Protein AF-A0A0U5CAL8-F1 (afdb_monomer)

Mean predicted aligned error: 10.59 Å

pLDDT: mean 84.23, std 16.75, range [37.41, 98.38]

Solvent-accessible surface area (backbone atoms only — not comparable to full-atom values): 7261 Å² total; per-r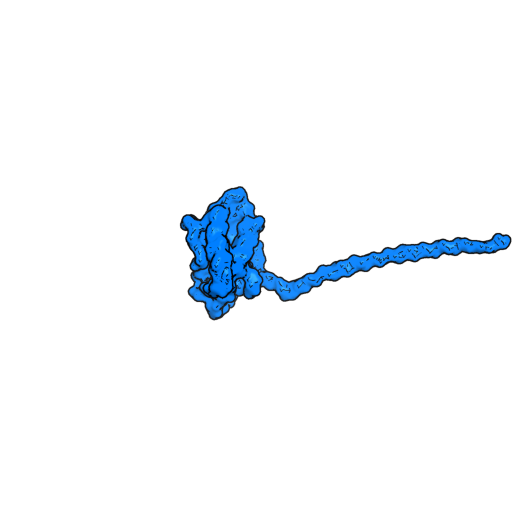esidue (Å²): 138,84,87,80,89,83,85,76,85,81,80,81,80,79,78,77,78,79,76,78,79,68,93,74,74,70,76,41,69,80,42,65,49,62,75,93,42,40,28,53,41,69,35,48,47,52,36,30,53,56,27,41,73,48,31,81,43,77,46,58,27,80,61,61,65,33,77,78,36,74,31,95,69,24,31,39,29,32,28,32,90,80,70,57,85,56,45,64,38,34,20,33,27,45,18,53,20,48,46,51,36,49,77,72,32,48,56,90,66,26,24,16,21,34,19,24,21,67,71,75,36,57,37,38,33,36,40,28,103

Sequence (129 aa):
MIFSKATTLLTLLATSTAVLASPFDKRYPLTCNGVNRHVPVSEAQACVDFLRNKSTTACTVSGENVVFCTSGSTKIYGSNPNRKPNPTSHCSDVAAGAQAIIDSCRQGSTVGGSNAARGNGDIVITIAR

Organism: Aspergillus calidoustus (NCBI:txid454130)

Radius of gyration: 23.5 Å; Cα contacts (8 Å, |Δi|>4): 266; chains: 1; bounding box: 30×94×32 Å

Foldseek 3Di:
DDDDDDDDDDDDDPPPPPPPPDPDDQPDAWWFDPPVFKDFLVQLVVLLVVLLVQFQPKPWDQDAKDFPDGGDQKTKMWGQPVPDHTDIDRSNQSSVQSVVQSVPHDDPRITWIWGARRGPSRIIITIGD

Secondary structure (DSSP, 8-state):
----------------------S---SS--EEPPGGG-EEHHHHHHHHHHHHHTTT-EEE--SSEEEEEEETTEEEEEE-TT--SS-EEEHHHHHHHHHHHHHHHEETTEE-EEEE-TTTS-SEEEEE-

Nearest PDB structures (foldseek):
  8acx-assembly1_D  TM=6.874E-01  e=4.140E-03  Zymoseptoria 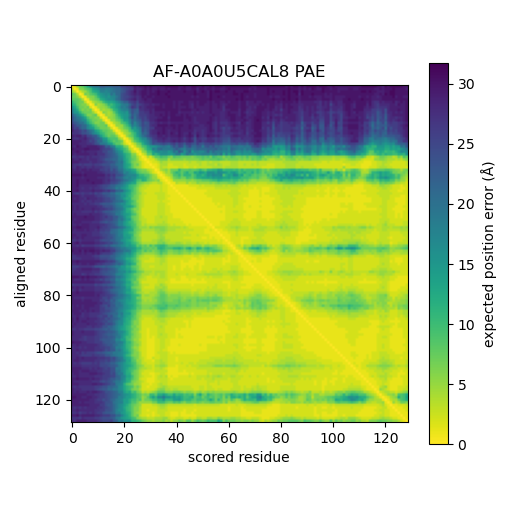tritici
  8acx-assembly3_F  TM=7.033E-01  e=1.152E-02  Zymoseptoria tritici
  8acx-assembly4_E  TM=6.788E-01  e=1.085E-02  Zymoseptoria tritici
  8acx-assembly1_A  TM=5.979E-01  e=5.594E-03  Zymoseptoria tritici
  8acx-assembly2_B  TM=5.845E-01  e=1.152E-02  Zymoseptoria tritici

Structure (mmCIF, N/CA/C/O backbone):
data_AF-A0A0U5CAL8-F1
#
_entry.id   AF-A0A0U5CAL8-F1
#
loop_
_atom_site.group_PDB
_atom_site.id
_atom_site.type_symbol
_atom_site.label_atom_id
_atom_site.label_alt_id
_atom_site.label_comp_id
_atom_site.label_asym_id
_atom_site.label_entity_id
_atom_site.label_seq_id
_atom_site.pdbx_PDB_ins_code
_atom_site.Cartn_x
_atom_site.Cartn_y
_atom_site.Cartn_z
_atom_site.occupancy
_atom_site.B_iso_or_equiv
_atom_site.auth_seq_id
_atom_site.auth_comp_id
_atom_site.auth_asym_id
_atom_site.auth_atom_id
_atom_site.pdbx_PDB_model_num
ATOM 1 N N . MET A 1 1 ? -12.069 -83.142 8.100 1.00 37.41 1 MET A N 1
ATOM 2 C CA . MET A 1 1 ? -11.716 -82.419 6.857 1.00 37.41 1 MET A CA 1
ATOM 3 C C . MET A 1 1 ? -11.927 -80.935 7.156 1.00 37.41 1 MET A C 1
ATOM 5 O O . MET A 1 1 ? -13.047 -80.577 7.471 1.00 37.41 1 MET A O 1
ATOM 9 N N . ILE A 1 2 ? -10.897 -80.170 7.527 1.00 44.25 2 ILE A N 1
ATOM 10 C CA . ILE A 1 2 ? -9.802 -79.600 6.710 1.00 44.25 2 ILE A CA 1
ATOM 11 C C . ILE A 1 2 ? -10.230 -78.270 6.047 1.00 44.25 2 ILE A C 1
ATOM 13 O O . ILE A 1 2 ? -10.919 -78.301 5.040 1.00 44.25 2 ILE A O 1
ATOM 17 N N . PHE A 1 3 ? -9.736 -77.169 6.654 1.00 42.00 3 PHE A N 1
ATOM 18 C CA . PHE A 1 3 ? -9.377 -75.830 6.127 1.00 42.00 3 PHE A CA 1
ATOM 19 C C . PHE A 1 3 ? -10.512 -74.976 5.500 1.00 42.00 3 PHE A C 1
ATOM 21 O O . PHE A 1 3 ? -11.417 -75.481 4.867 1.00 42.00 3 PHE A O 1
ATOM 28 N N . SER A 1 4 ? -10.567 -73.649 5.644 1.00 40.75 4 SER A N 1
ATOM 29 C CA . SER A 1 4 ? -9.454 -72.704 5.607 1.00 40.75 4 SER A CA 1
ATOM 30 C C . SER A 1 4 ? -9.852 -71.350 6.215 1.00 40.75 4 SER A C 1
ATOM 32 O O . SER A 1 4 ? -10.936 -70.834 5.947 1.00 40.75 4 SER A O 1
ATOM 34 N N . LYS A 1 5 ? -8.960 -70.761 7.020 1.00 53.81 5 LYS A N 1
ATOM 35 C CA . LYS A 1 5 ? -9.009 -69.346 7.413 1.00 53.81 5 LYS A CA 1
ATOM 36 C C . LYS A 1 5 ? -8.455 -68.521 6.251 1.00 53.81 5 LYS A C 1
ATOM 38 O O . LYS A 1 5 ? -7.311 -68.742 5.867 1.00 53.81 5 LYS A O 1
ATOM 43 N N . ALA A 1 6 ? -9.208 -67.552 5.744 1.00 50.28 6 ALA A N 1
ATOM 44 C CA . ALA A 1 6 ? -8.673 -66.527 4.852 1.00 50.28 6 ALA A CA 1
ATOM 45 C C . ALA A 1 6 ? -8.787 -65.164 5.540 1.00 50.28 6 ALA A C 1
ATOM 47 O O . ALA A 1 6 ? -9.793 -64.468 5.448 1.00 50.28 6 ALA A O 1
ATOM 48 N N . THR A 1 7 ? -7.739 -64.826 6.289 1.00 56.81 7 THR A N 1
ATOM 49 C CA . THR A 1 7 ? -7.453 -63.468 6.747 1.00 56.81 7 THR A CA 1
ATOM 50 C C . THR A 1 7 ? -6.951 -62.684 5.541 1.00 56.81 7 THR A C 1
ATOM 52 O O . THR A 1 7 ? -5.868 -62.977 5.039 1.00 56.81 7 THR A O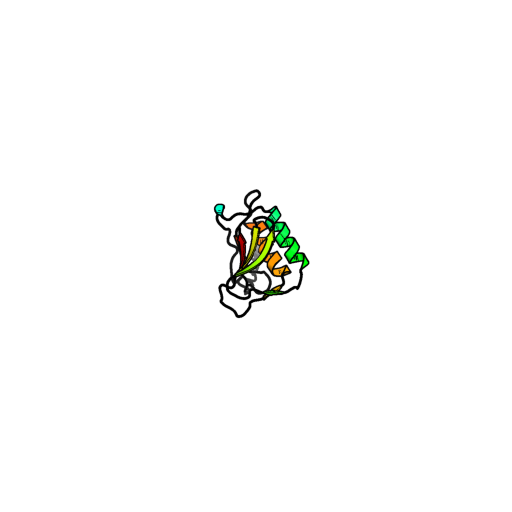 1
ATOM 55 N N . THR A 1 8 ? -7.706 -61.698 5.065 1.00 54.75 8 THR A N 1
ATOM 56 C CA . THR A 1 8 ? -7.237 -60.799 4.003 1.00 54.75 8 THR A CA 1
ATOM 57 C C . THR A 1 8 ? -7.036 -59.413 4.598 1.00 54.75 8 THR A C 1
ATOM 59 O O . THR A 1 8 ? -7.993 -58.731 4.958 1.00 54.75 8 THR A O 1
ATOM 62 N N . LEU A 1 9 ? -5.764 -59.037 4.761 1.00 54.12 9 LEU A N 1
ATOM 63 C CA . LEU A 1 9 ? -5.332 -57.695 5.138 1.00 54.12 9 LEU A CA 1
ATOM 64 C C . LEU A 1 9 ? -5.893 -56.679 4.133 1.00 54.12 9 LEU A C 1
ATOM 66 O O . LEU A 1 9 ? -5.546 -56.726 2.954 1.00 54.12 9 LEU A O 1
ATOM 70 N N . LEU A 1 10 ? -6.709 -55.738 4.607 1.00 51.19 10 LEU A N 1
ATOM 71 C CA . LEU A 1 10 ? -7.077 -54.554 3.840 1.00 51.19 10 LEU A CA 1
ATOM 72 C C . LEU A 1 10 ? -5.973 -53.505 4.036 1.00 51.19 10 LEU A C 1
ATOM 74 O O . LEU A 1 10 ? -5.825 -52.917 5.106 1.00 51.19 10 LEU A O 1
ATOM 78 N N . THR A 1 11 ? -5.147 -53.329 3.011 1.00 56.91 11 THR A N 1
ATOM 79 C CA . THR A 1 11 ? -4.067 -52.340 2.954 1.00 56.91 11 THR A CA 1
ATOM 80 C C . THR A 1 11 ? -4.626 -50.916 2.984 1.00 56.91 11 THR A C 1
ATOM 82 O O . THR A 1 11 ? -5.356 -50.511 2.080 1.00 56.91 11 THR A O 1
ATOM 85 N N . LEU A 1 12 ? -4.249 -50.145 4.006 1.00 50.75 12 LEU A N 1
ATOM 86 C CA . LEU A 1 12 ? -4.466 -48.699 4.089 1.00 50.75 12 LEU A CA 1
ATOM 87 C C . LEU A 1 12 ? -3.579 -47.994 3.050 1.00 50.75 12 LEU A C 1
ATOM 89 O O . LEU A 1 12 ? -2.365 -47.903 3.230 1.00 50.75 12 LEU A O 1
ATOM 93 N N . LEU A 1 13 ? -4.170 -47.483 1.967 1.00 55.19 13 LEU A N 1
ATOM 94 C CA . LEU A 1 13 ? -3.495 -46.517 1.099 1.00 55.19 13 LEU A CA 1
ATOM 95 C C . LEU A 1 13 ? -3.449 -45.170 1.824 1.00 55.19 13 LEU A C 1
ATOM 97 O O . LEU A 1 13 ? -4.431 -44.431 1.850 1.00 55.19 13 LEU A O 1
ATOM 101 N N . ALA A 1 14 ? -2.303 -44.852 2.421 1.00 60.38 14 ALA A N 1
ATOM 102 C CA . ALA A 1 14 ? -2.007 -43.495 2.850 1.00 60.38 14 ALA A CA 1
ATOM 103 C C . ALA A 1 14 ? -1.872 -42.617 1.596 1.00 60.38 14 ALA A C 1
ATOM 105 O O . ALA A 1 14 ? -0.862 -42.656 0.895 1.00 60.38 14 ALA A O 1
ATOM 106 N N . THR A 1 15 ? -2.911 -41.846 1.277 1.00 63.22 15 THR A N 1
ATOM 107 C CA . THR A 1 15 ? -2.826 -40.796 0.263 1.00 63.22 15 THR A CA 1
ATOM 108 C C . THR A 1 15 ? -1.990 -39.659 0.832 1.00 63.22 15 THR A C 1
ATOM 110 O O . THR A 1 15 ? -2.498 -38.783 1.532 1.00 63.22 15 THR A O 1
ATOM 113 N N . SER A 1 16 ? -0.690 -39.686 0.560 1.00 58.78 16 SER A N 1
ATOM 114 C CA . SER A 1 16 ? 0.195 -38.556 0.816 1.00 58.78 16 SER A CA 1
ATOM 115 C C . SER A 1 16 ? -0.221 -37.405 -0.098 1.00 58.78 16 SER A C 1
ATOM 117 O O . SER A 1 16 ? 0.121 -37.384 -1.279 1.00 58.78 16 SER A O 1
ATOM 119 N N . THR A 1 17 ? -0.975 -36.438 0.425 1.00 65.00 17 THR A N 1
ATOM 120 C CA . THR A 1 17 ? -1.132 -35.143 -0.240 1.00 65.00 17 THR A CA 1
ATOM 121 C C . THR A 1 17 ? 0.225 -34.454 -0.210 1.00 65.00 17 THR A C 1
ATOM 123 O O . THR A 1 17 ? 0.617 -33.881 0.807 1.00 65.00 17 THR A O 1
ATOM 126 N N . ALA A 1 18 ? 0.971 -34.544 -1.309 1.00 61.28 18 ALA A N 1
ATOM 127 C CA . ALA A 1 18 ? 2.125 -33.692 -1.524 1.00 61.28 18 ALA A CA 1
ATOM 128 C C . ALA A 1 18 ? 1.620 -32.244 -1.589 1.00 61.28 18 ALA A C 1
ATOM 130 O O . ALA A 1 18 ? 1.029 -31.820 -2.582 1.00 61.28 18 ALA A O 1
ATOM 131 N N . VAL A 1 19 ? 1.809 -31.490 -0.505 1.00 61.62 19 VAL A N 1
ATOM 132 C CA . VAL A 1 19 ? 1.649 -30.038 -0.528 1.00 61.62 19 VAL A CA 1
ATOM 133 C C . VAL A 1 19 ? 2.795 -29.516 -1.387 1.00 61.62 19 VAL A C 1
ATOM 135 O O . VAL A 1 19 ? 3.948 -29.528 -0.960 1.00 61.62 19 VAL A O 1
ATOM 138 N N . LEU A 1 20 ? 2.499 -29.127 -2.629 1.00 52.28 20 LEU A N 1
ATOM 139 C CA . LEU A 1 20 ? 3.456 -28.439 -3.490 1.00 52.28 20 LEU A CA 1
ATOM 140 C C . LEU A 1 20 ? 3.803 -27.096 -2.836 1.00 52.28 20 LEU A C 1
ATOM 142 O O . LEU A 1 20 ? 3.107 -26.098 -3.027 1.00 52.28 20 LEU A O 1
ATOM 146 N N . ALA A 1 21 ? 4.877 -27.073 -2.046 1.00 55.91 21 ALA A N 1
ATOM 147 C CA . ALA A 1 21 ? 5.540 -25.838 -1.670 1.00 55.91 21 ALA A CA 1
ATOM 148 C C . ALA A 1 21 ? 5.976 -25.155 -2.972 1.00 55.91 21 ALA A C 1
ATOM 150 O O . ALA A 1 21 ? 6.849 -25.634 -3.694 1.00 55.91 21 ALA A O 1
ATOM 151 N N . SER A 1 22 ? 5.284 -24.076 -3.328 1.00 56.28 22 SER A N 1
ATOM 152 C CA . SER A 1 22 ? 5.626 -23.281 -4.502 1.00 56.28 22 SER A CA 1
ATOM 153 C C . SER A 1 22 ? 6.941 -22.547 -4.209 1.00 56.28 22 SER A C 1
ATOM 155 O O . SER A 1 22 ? 7.027 -21.919 -3.157 1.00 56.28 22 SER A O 1
ATOM 157 N N . PRO A 1 23 ? 7.944 -22.548 -5.105 1.00 57.81 23 PRO A N 1
ATOM 158 C CA . PRO A 1 23 ? 9.252 -21.919 -4.867 1.00 57.81 23 PRO A CA 1
ATOM 159 C C . PRO A 1 23 ? 9.222 -20.376 -4.884 1.00 57.81 23 PRO A C 1
ATOM 161 O O . PRO A 1 23 ? 10.260 -19.727 -4.994 1.00 57.81 23 PRO A O 1
ATOM 164 N N . PHE A 1 24 ? 8.040 -19.765 -4.795 1.00 53.97 24 PHE A N 1
ATOM 165 C CA . PHE A 1 24 ? 7.874 -18.318 -4.746 1.00 53.97 24 PHE A CA 1
ATOM 166 C C . PHE A 1 24 ? 7.750 -17.876 -3.295 1.00 53.97 24 PHE A C 1
ATOM 168 O O . PHE A 1 24 ? 6.653 -17.620 -2.797 1.00 53.97 24 PHE A O 1
ATOM 175 N N . ASP A 1 25 ? 8.893 -17.783 -2.620 1.00 52.94 25 ASP A N 1
ATOM 176 C CA . ASP A 1 25 ? 8.941 -17.127 -1.324 1.00 52.94 25 ASP A CA 1
ATOM 177 C C . ASP A 1 25 ? 8.649 -15.639 -1.508 1.00 52.94 25 ASP A C 1
ATOM 179 O O . ASP A 1 25 ? 9.275 -14.926 -2.304 1.00 52.94 25 ASP A O 1
ATOM 183 N N . LYS A 1 26 ? 7.652 -15.155 -0.774 1.00 56.38 26 LYS A N 1
ATOM 184 C CA . LYS A 1 26 ? 7.343 -13.735 -0.746 1.00 56.38 26 LYS A CA 1
ATOM 185 C C . LYS A 1 26 ? 8.539 -13.015 -0.129 1.00 56.38 26 LYS A C 1
ATOM 187 O O . LYS A 1 26 ? 8.818 -13.194 1.050 1.00 56.38 26 LYS A O 1
ATOM 192 N N . ARG A 1 27 ? 9.201 -12.144 -0.901 1.00 66.94 27 ARG A N 1
ATOM 193 C CA . ARG A 1 27 ? 10.414 -11.419 -0.462 1.00 66.94 27 ARG A CA 1
ATOM 194 C C . ARG A 1 27 ? 10.232 -10.621 0.835 1.00 66.94 27 ARG A C 1
ATOM 196 O O . ARG A 1 27 ? 11.219 -10.312 1.492 1.00 66.94 27 ARG A O 1
ATOM 203 N N . TYR A 1 28 ? 8.994 -10.276 1.196 1.00 79.75 28 TYR A N 1
ATOM 204 C CA . TYR A 1 28 ? 8.676 -9.582 2.440 1.00 79.75 28 TYR A CA 1
ATOM 205 C C . TYR A 1 28 ? 7.354 -10.094 3.048 1.00 79.75 28 TYR A C 1
ATOM 207 O O . TYR A 1 28 ? 6.303 -9.955 2.401 1.00 79.75 28 TYR A O 1
ATOM 215 N N . PRO A 1 29 ? 7.368 -10.678 4.264 1.00 85.50 29 PRO A N 1
ATOM 216 C CA . PRO A 1 29 ? 6.167 -11.196 4.910 1.00 85.50 29 PRO A CA 1
ATOM 217 C C . PRO A 1 29 ? 5.237 -10.064 5.358 1.00 85.50 29 PRO A C 1
ATOM 219 O O . PRO A 1 29 ? 5.658 -8.932 5.596 1.00 85.50 29 PRO A O 1
ATOM 222 N N . LEU A 1 30 ? 3.952 -10.381 5.495 1.00 91.56 30 LEU A N 1
ATOM 223 C CA . LEU A 1 30 ? 2.987 -9.442 6.054 1.00 91.56 30 LEU A CA 1
ATOM 224 C C . LEU A 1 30 ? 3.331 -9.183 7.524 1.00 91.56 30 LEU A C 1
ATOM 226 O O . LEU A 1 30 ? 3.429 -10.120 8.312 1.00 91.56 30 LEU A O 1
ATOM 230 N N . THR A 1 31 ? 3.500 -7.914 7.881 1.00 94.06 31 THR A N 1
ATOM 231 C CA . THR A 1 31 ? 3.809 -7.476 9.245 1.00 94.06 31 THR A CA 1
ATOM 232 C C . THR A 1 31 ? 2.786 -6.444 9.687 1.00 94.06 31 THR A C 1
ATOM 234 O O . THR A 1 31 ? 2.570 -5.450 8.996 1.00 94.06 31 THR A O 1
ATOM 237 N N . CYS A 1 32 ? 2.171 -6.646 10.848 1.00 94.50 32 CYS A N 1
ATOM 238 C CA . CYS A 1 32 ? 1.264 -5.662 11.430 1.00 94.50 32 CYS A CA 1
ATOM 239 C C . CYS A 1 32 ? 2.044 -4.660 12.281 1.00 94.50 32 CYS A C 1
ATOM 241 O O . CYS A 1 32 ? 2.902 -5.041 13.077 1.00 94.50 32 CYS A O 1
ATOM 243 N N . ASN A 1 33 ? 1.759 -3.371 12.101 1.00 86.19 33 ASN A N 1
ATOM 244 C CA . ASN A 1 33 ? 2.400 -2.320 12.886 1.00 86.19 33 ASN A CA 1
ATOM 245 C C . ASN A 1 33 ? 1.741 -2.212 14.271 1.00 86.19 33 ASN A C 1
ATOM 247 O O . ASN A 1 33 ? 0.601 -2.619 14.468 1.00 86.19 33 ASN A O 1
ATOM 251 N N . GLY A 1 34 ? 2.448 -1.626 15.241 1.00 75.81 34 GLY A N 1
ATOM 252 C CA . GLY A 1 34 ? 1.846 -1.291 16.534 1.00 75.81 34 GLY A CA 1
ATOM 253 C C . GLY A 1 34 ? 0.741 -0.233 16.397 1.00 75.81 34 GLY A C 1
ATOM 254 O O . GLY A 1 34 ? 0.828 0.655 15.543 1.00 75.81 34 GLY A O 1
ATOM 255 N N . VAL A 1 35 ? -0.258 -0.281 17.287 1.00 71.94 35 VAL A N 1
ATOM 256 C CA . VAL A 1 35 ? -1.484 0.553 17.252 1.00 71.94 35 VAL A CA 1
ATOM 257 C C . VAL A 1 35 ? -1.236 2.060 17.124 1.00 71.94 35 VAL A C 1
ATOM 259 O O . VAL A 1 35 ? -2.021 2.769 16.503 1.00 71.94 35 VAL A O 1
ATOM 262 N N . ASN A 1 36 ? -0.100 2.560 17.616 1.00 75.75 36 ASN A N 1
ATOM 263 C CA . ASN A 1 36 ? 0.275 3.977 17.523 1.00 75.75 36 ASN A CA 1
ATOM 264 C C . ASN A 1 36 ? 0.456 4.470 16.075 1.00 75.75 36 ASN A C 1
ATOM 266 O O . ASN A 1 36 ? 0.406 5.671 15.813 1.00 75.75 36 ASN A O 1
ATOM 270 N N . ARG A 1 37 ? 0.655 3.551 15.125 1.00 79.44 37 ARG A N 1
ATOM 271 C CA . ARG A 1 37 ? 0.798 3.838 13.691 1.00 79.44 37 ARG A CA 1
ATOM 272 C C . ARG A 1 37 ? -0.451 3.510 12.879 1.00 79.44 37 ARG A C 1
ATOM 274 O O . ARG A 1 37 ? -0.422 3.663 11.662 1.00 79.44 37 ARG A O 1
ATOM 281 N N . HIS A 1 38 ? -1.520 3.058 13.531 1.00 91.00 38 HIS A N 1
ATOM 282 C CA . HIS A 1 38 ? -2.751 2.737 12.837 1.00 91.00 38 HIS A CA 1
ATOM 283 C C . HIS A 1 38 ? -3.473 3.990 12.350 1.00 91.00 38 HIS A C 1
ATOM 285 O O . HIS A 1 38 ? -3.471 5.038 13.001 1.00 91.00 38 HIS A O 1
ATOM 291 N N . VAL A 1 39 ? -4.144 3.833 11.220 1.00 95.38 39 VAL A N 1
ATOM 292 C CA . VAL A 1 39 ? -4.956 4.845 10.552 1.00 95.38 39 VAL A CA 1
ATOM 293 C C . VAL A 1 39 ? -6.369 4.314 10.307 1.00 95.38 39 VAL A C 1
ATOM 295 O O . VAL A 1 39 ? -6.569 3.099 10.396 1.00 95.38 39 VAL A O 1
ATOM 298 N N . PRO A 1 40 ? -7.371 5.171 10.044 1.00 97.00 40 PRO A N 1
ATOM 299 C CA . PRO A 1 40 ? -8.735 4.718 9.789 1.00 97.00 40 PRO A CA 1
ATOM 300 C C . PRO A 1 40 ? -8.817 3.741 8.606 1.00 97.00 40 PRO A C 1
ATOM 302 O O . PRO A 1 40 ? -8.305 4.007 7.520 1.00 97.00 40 PRO A O 1
ATOM 305 N N . VAL A 1 41 ? -9.511 2.614 8.791 1.00 97.25 41 VAL A N 1
ATOM 306 C CA . VAL A 1 41 ? -9.702 1.595 7.739 1.00 97.25 41 VAL A CA 1
ATOM 307 C C . VAL A 1 41 ? -10.422 2.173 6.524 1.00 97.25 41 VAL A C 1
ATOM 309 O O . VAL A 1 41 ? -10.087 1.816 5.402 1.00 97.25 41 VAL A O 1
ATOM 312 N N . SER A 1 42 ? -11.384 3.078 6.724 1.00 97.81 42 SER A N 1
ATOM 313 C CA . S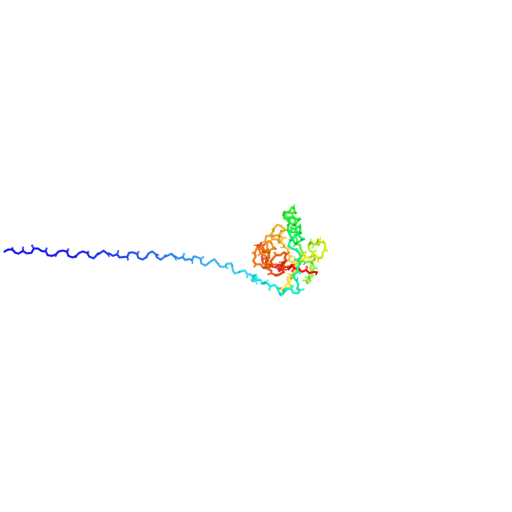ER A 1 42 ? -12.112 3.733 5.630 1.00 97.81 42 SER A CA 1
ATOM 314 C C . SER A 1 42 ? -11.191 4.558 4.728 1.00 97.81 42 SER A C 1
ATOM 316 O O . SER A 1 42 ? -11.299 4.487 3.507 1.00 97.81 42 SER A O 1
ATOM 318 N N . GLU A 1 43 ? -10.256 5.303 5.318 1.00 98.00 43 GLU A N 1
ATOM 319 C CA . GLU A 1 43 ? -9.261 6.085 4.580 1.00 98.00 43 GLU A CA 1
ATOM 320 C C . GLU A 1 43 ? -8.278 5.171 3.833 1.00 98.00 43 GLU A C 1
ATOM 322 O O . GLU A 1 43 ? -7.994 5.392 2.654 1.00 98.00 43 GLU A O 1
ATOM 327 N N . ALA A 1 44 ? -7.811 4.102 4.489 1.00 97.56 44 ALA A N 1
ATOM 328 C CA . ALA A 1 44 ? -6.963 3.096 3.857 1.00 97.56 44 ALA A CA 1
ATOM 329 C C . ALA A 1 44 ? -7.669 2.413 2.674 1.00 97.56 44 ALA A C 1
ATOM 331 O O . ALA A 1 44 ? -7.076 2.274 1.603 1.00 97.56 44 ALA A O 1
ATOM 332 N N . GLN A 1 45 ? -8.942 2.042 2.837 1.00 98.31 45 GLN A N 1
ATOM 333 C CA . GLN A 1 45 ? -9.738 1.406 1.790 1.00 98.31 45 GLN A CA 1
ATOM 334 C C . GLN A 1 45 ? -9.953 2.343 0.597 1.00 98.31 45 GLN A C 1
ATOM 336 O O . GLN A 1 45 ? -9.778 1.914 -0.539 1.00 98.31 45 GLN A O 1
ATOM 341 N N . ALA A 1 46 ? -10.214 3.633 0.833 1.00 98.31 46 ALA A N 1
ATOM 342 C CA . ALA A 1 46 ? -10.314 4.619 -0.244 1.00 98.31 46 ALA A CA 1
ATOM 343 C C . ALA A 1 46 ? -9.032 4.676 -1.096 1.00 98.31 46 ALA A C 1
ATOM 345 O O . ALA A 1 46 ? -9.094 4.753 -2.325 1.00 98.31 46 ALA A O 1
ATOM 346 N N . CYS A 1 47 ? -7.860 4.577 -0.459 1.00 98.06 47 CYS A N 1
ATOM 347 C CA . CYS A 1 47 ? -6.600 4.486 -1.190 1.00 98.06 47 CYS A CA 1
ATOM 348 C C . CYS A 1 47 ? -6.425 3.162 -1.937 1.00 98.06 47 CYS A C 1
ATOM 350 O O . CYS A 1 47 ? -5.918 3.163 -3.060 1.00 98.06 47 CYS A O 1
ATOM 352 N N . VAL A 1 48 ? -6.847 2.037 -1.355 1.00 98.25 48 VAL A N 1
ATOM 353 C CA . VAL A 1 48 ? -6.850 0.749 -2.060 1.00 98.25 48 VAL A CA 1
ATOM 354 C C . VAL A 1 48 ? -7.713 0.834 -3.317 1.00 98.25 48 VAL A C 1
ATOM 356 O O . VAL A 1 48 ? -7.242 0.470 -4.392 1.00 98.25 48 VAL A O 1
ATOM 359 N N . ASP A 1 49 ? -8.923 1.376 -3.221 1.00 98.38 49 ASP A N 1
ATOM 360 C CA . ASP A 1 49 ? -9.853 1.479 -4.347 1.00 98.38 49 ASP A CA 1
ATOM 361 C C . ASP A 1 49 ? -9.301 2.396 -5.452 1.00 98.38 49 ASP A C 1
ATOM 363 O O . ASP A 1 49 ? -9.328 2.040 -6.632 1.00 98.38 49 ASP A O 1
ATOM 367 N N . PHE A 1 50 ? -8.688 3.527 -5.081 1.00 97.94 50 PHE A N 1
ATOM 368 C CA . PHE A 1 50 ? -7.973 4.400 -6.018 1.00 97.94 50 PHE A CA 1
ATOM 369 C C . PHE A 1 50 ? -6.859 3.662 -6.777 1.00 97.94 50 PHE A C 1
ATOM 371 O O . PHE A 1 50 ? -6.749 3.781 -8.001 1.00 97.94 50 PHE A O 1
ATOM 378 N N . LEU A 1 51 ? -6.044 2.873 -6.073 1.00 97.38 51 LEU A N 1
ATOM 379 C CA . LEU A 1 51 ? -4.952 2.111 -6.680 1.00 97.38 51 LEU A CA 1
ATOM 380 C C . LEU A 1 51 ? -5.464 0.949 -7.545 1.00 97.38 51 LEU A C 1
ATOM 382 O O . LEU A 1 51 ? -4.889 0.691 -8.603 1.00 97.38 51 LEU A O 1
ATOM 386 N N . ARG A 1 52 ? -6.572 0.295 -7.166 1.00 97.44 52 ARG A N 1
ATOM 387 C CA . ARG A 1 52 ? -7.236 -0.722 -8.007 1.00 97.44 52 ARG A CA 1
ATOM 388 C C . ARG A 1 52 ? -7.751 -0.116 -9.305 1.00 97.44 52 ARG A C 1
ATOM 390 O O . ARG A 1 52 ? -7.532 -0.703 -10.360 1.00 97.44 52 ARG A O 1
ATOM 397 N N . ASN A 1 53 ? -8.360 1.067 -9.245 1.00 97.62 53 ASN A N 1
ATOM 398 C CA . ASN A 1 53 ? -8.893 1.757 -10.423 1.00 97.62 53 ASN A CA 1
AT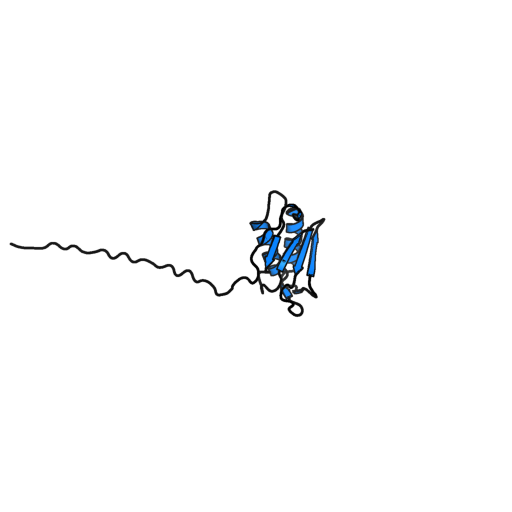OM 399 C C . ASN A 1 53 ? -7.798 2.191 -11.406 1.00 97.62 53 ASN A C 1
ATOM 401 O O . ASN A 1 53 ? -8.040 2.268 -12.608 1.00 97.62 53 ASN A O 1
ATOM 405 N N . LYS A 1 54 ? -6.570 2.412 -10.925 1.00 95.94 54 LYS A N 1
ATOM 406 C CA . LYS A 1 54 ? -5.399 2.621 -11.788 1.00 95.94 54 LYS A CA 1
ATOM 407 C C . LYS A 1 54 ? -4.962 1.362 -12.543 1.00 95.94 54 LYS A C 1
ATOM 409 O O . LYS A 1 54 ? -4.231 1.486 -13.526 1.00 95.94 54 LYS A O 1
ATOM 414 N N . SER A 1 55 ? -5.403 0.178 -12.115 1.00 94.25 55 SER A N 1
ATOM 415 C CA . SER A 1 55 ? -5.168 -1.097 -12.794 1.00 94.25 55 SER A CA 1
ATOM 416 C C . SER A 1 55 ? -3.676 -1.315 -13.108 1.00 94.25 55 SER A C 1
ATOM 418 O O . SER A 1 55 ? -2.838 -1.283 -12.203 1.00 94.25 55 SER A O 1
ATOM 420 N N . THR A 1 56 ? -3.330 -1.476 -14.385 1.00 95.56 56 THR A N 1
ATOM 421 C CA . THR A 1 56 ? -1.979 -1.730 -14.899 1.00 95.56 56 THR A CA 1
ATOM 422 C C . THR A 1 56 ? -1.075 -0.496 -14.937 1.00 95.56 56 THR A C 1
ATOM 424 O O . THR A 1 56 ? 0.055 -0.591 -15.412 1.00 95.56 56 THR A O 1
ATOM 427 N N . THR A 1 57 ? -1.524 0.666 -14.445 1.00 96.56 57 THR A N 1
ATOM 428 C CA . THR A 1 57 ? -0.650 1.842 -14.305 1.00 96.56 57 THR A CA 1
ATOM 429 C C . THR A 1 57 ? 0.569 1.478 -13.457 1.00 96.56 57 THR A C 1
ATOM 431 O O . THR A 1 57 ? 0.442 0.811 -12.428 1.00 96.56 57 THR A O 1
ATOM 434 N N . ALA A 1 58 ? 1.747 1.930 -13.882 1.00 94.19 58 ALA A N 1
ATOM 435 C CA . ALA A 1 58 ? 2.991 1.702 -13.164 1.00 94.19 58 ALA A 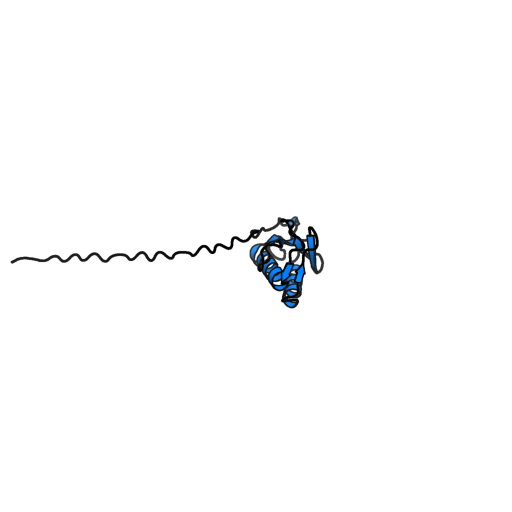CA 1
ATOM 436 C C . ALA A 1 58 ? 3.017 2.483 -11.839 1.00 94.19 58 ALA A C 1
ATOM 438 O O . ALA A 1 58 ? 2.982 3.713 -11.819 1.00 94.19 58 ALA A O 1
ATOM 439 N N . CYS A 1 59 ? 3.123 1.755 -10.733 1.00 94.19 59 CYS A N 1
ATOM 440 C CA . CYS A 1 59 ? 3.416 2.282 -9.410 1.00 94.19 59 CYS A CA 1
ATOM 441 C C . CYS A 1 59 ? 4.913 2.056 -9.134 1.00 94.19 59 CYS A C 1
ATOM 443 O O . CYS A 1 59 ? 5.328 0.997 -8.660 1.00 94.19 59 CYS A O 1
ATOM 445 N N . THR A 1 60 ? 5.730 3.049 -9.491 1.00 94.25 60 THR A N 1
ATOM 446 C CA . THR A 1 60 ? 7.198 2.992 -9.411 1.00 94.25 60 THR A CA 1
ATOM 447 C C . THR A 1 60 ? 7.710 3.686 -8.153 1.00 94.25 60 THR A C 1
ATOM 449 O O . THR A 1 60 ? 7.289 4.798 -7.842 1.00 94.25 60 THR A O 1
ATOM 452 N N . VAL A 1 61 ? 8.662 3.065 -7.455 1.00 92.06 61 VAL A N 1
ATOM 453 C CA . VAL A 1 61 ? 9.390 3.708 -6.353 1.00 92.06 61 VAL A CA 1
ATOM 454 C C . VAL A 1 61 ? 10.676 4.324 -6.905 1.00 92.06 61 VAL A C 1
ATOM 456 O O . VAL A 1 61 ? 11.691 3.648 -7.061 1.00 92.06 61 VAL A O 1
ATOM 459 N N . SER A 1 62 ? 10.640 5.617 -7.218 1.00 85.50 62 SER A N 1
ATOM 460 C CA . SER A 1 62 ? 11.822 6.406 -7.578 1.00 85.50 62 SER A CA 1
ATOM 461 C C . SER A 1 62 ? 12.533 6.894 -6.308 1.00 85.50 62 SER A C 1
ATOM 463 O O . SER A 1 62 ? 12.244 7.981 -5.809 1.00 85.50 62 SER A O 1
ATOM 465 N N . GLY A 1 63 ? 13.419 6.070 -5.741 1.00 81.69 63 GLY A N 1
ATOM 466 C CA . GLY A 1 63 ? 14.169 6.375 -4.512 1.00 81.69 63 GLY A CA 1
ATOM 467 C C . GLY A 1 63 ? 13.977 5.326 -3.413 1.00 81.69 63 GLY A C 1
ATOM 468 O O . GLY A 1 63 ? 13.800 4.143 -3.705 1.00 81.69 63 GLY A O 1
ATOM 469 N N . GLU A 1 64 ? 14.034 5.752 -2.146 1.00 79.50 64 GLU A N 1
ATOM 470 C CA . GLU A 1 64 ? 13.860 4.853 -0.992 1.00 79.50 64 GLU A CA 1
ATOM 471 C C . GLU A 1 64 ? 12.384 4.640 -0.624 1.00 79.50 64 GLU A C 1
ATOM 473 O O . GLU A 1 64 ? 11.993 3.510 -0.332 1.00 79.50 64 GLU A O 1
ATOM 478 N N . ASN A 1 65 ? 11.560 5.697 -0.674 1.00 88.12 65 ASN A N 1
ATOM 479 C CA . ASN A 1 65 ? 10.131 5.660 -0.350 1.00 88.1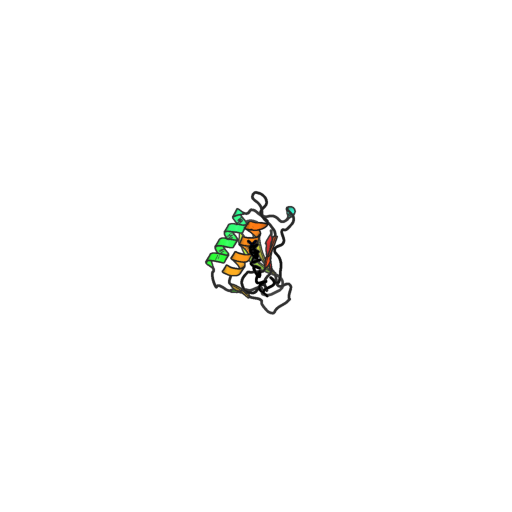2 65 ASN A CA 1
ATOM 480 C C . ASN A 1 65 ? 9.335 6.601 -1.267 1.00 88.12 65 ASN A C 1
ATOM 482 O O . ASN A 1 65 ? 9.737 7.745 -1.469 1.00 88.12 65 ASN A O 1
ATOM 486 N N . VAL A 1 66 ? 8.184 6.149 -1.770 1.00 94.56 66 VAL A N 1
ATOM 487 C CA . VAL A 1 66 ? 7.254 6.952 -2.583 1.00 94.56 66 VAL A CA 1
ATOM 488 C C . VAL A 1 66 ? 5.825 6.745 -2.098 1.00 94.56 66 VAL A C 1
ATOM 490 O O . VAL A 1 66 ? 5.379 5.612 -1.931 1.00 94.56 66 VAL A O 1
ATOM 493 N N . VAL A 1 67 ? 5.086 7.839 -1.900 1.00 96.25 67 VAL A N 1
ATOM 494 C CA . VAL A 1 67 ? 3.657 7.796 -1.561 1.00 96.25 67 VAL A CA 1
ATOM 495 C C . VAL A 1 67 ? 2.844 7.553 -2.830 1.00 96.25 67 VAL A C 1
ATOM 497 O O . VAL A 1 67 ? 2.916 8.336 -3.772 1.00 96.25 67 VAL A O 1
ATOM 500 N N . PHE A 1 68 ? 2.056 6.479 -2.850 1.00 96.06 68 PHE A N 1
ATOM 501 C CA . PHE A 1 68 ? 1.183 6.146 -3.980 1.00 96.06 68 PHE A CA 1
ATOM 502 C C . PHE A 1 68 ? -0.215 6.743 -3.837 1.00 96.06 68 PHE A C 1
ATOM 504 O O . PHE A 1 68 ? -0.868 7.040 -4.837 1.00 96.06 68 PHE A O 1
ATOM 511 N N . CYS A 1 69 ? -0.685 6.896 -2.601 1.00 97.44 69 CYS A N 1
ATOM 512 C CA . CYS A 1 69 ? -1.969 7.505 -2.301 1.00 97.44 69 CYS A CA 1
ATOM 513 C C . CYS A 1 69 ? -1.976 8.128 -0.905 1.00 97.44 69 CYS A C 1
ATOM 515 O O . CYS A 1 69 ? -1.365 7.590 0.023 1.00 97.44 69 CYS A O 1
ATOM 517 N N . THR A 1 70 ? -2.730 9.218 -0.777 1.00 97.69 70 THR A N 1
ATOM 518 C CA . THR A 1 70 ? -3.082 9.853 0.492 1.00 97.69 70 THR A CA 1
ATOM 519 C C . THR A 1 70 ? -4.598 10.021 0.553 1.00 97.69 70 THR A C 1
ATOM 521 O O . THR A 1 70 ? -5.199 10.504 -0.405 1.00 97.69 70 THR A O 1
ATOM 524 N N . SER A 1 71 ? -5.206 9.657 1.678 1.00 97.44 71 SER A N 1
ATOM 525 C CA . SER A 1 71 ? -6.622 9.889 1.973 1.00 97.44 71 SER A CA 1
ATOM 526 C C . SER A 1 71 ? -6.748 10.318 3.429 1.00 97.44 71 SER A C 1
ATOM 528 O O . SER A 1 71 ? -6.404 9.551 4.324 1.00 97.44 71 SER A O 1
ATOM 530 N N . GLY A 1 72 ? -7.170 11.561 3.677 1.00 95.12 72 GLY A N 1
ATOM 531 C CA . GLY A 1 72 ? -7.188 12.129 5.026 1.00 95.12 72 GLY A CA 1
ATOM 532 C C . GLY A 1 72 ? -5.809 12.069 5.690 1.00 95.12 72 GLY A C 1
ATOM 533 O O . GLY A 1 72 ? -4.841 12.641 5.187 1.00 95.12 72 GLY A O 1
ATOM 534 N N . SER A 1 73 ? -5.728 11.359 6.816 1.00 92.44 73 SER A N 1
ATOM 535 C CA . SER A 1 73 ? -4.482 11.135 7.561 1.00 92.44 73 SER A CA 1
ATOM 536 C C . SER A 1 73 ? -3.710 9.888 7.121 1.00 92.44 73 SER A C 1
ATOM 538 O O . SER A 1 73 ? -2.636 9.623 7.650 1.00 92.44 73 SER A O 1
ATOM 540 N N . THR A 1 74 ? -4.255 9.110 6.188 1.00 95.94 74 THR A N 1
ATOM 541 C CA . THR A 1 74 ? -3.706 7.829 5.746 1.00 95.94 74 THR A CA 1
ATOM 542 C C . THR A 1 74 ? -2.833 7.986 4.515 1.00 95.94 74 THR A C 1
ATOM 544 O O . THR A 1 74 ? -3.242 8.589 3.523 1.00 95.94 74 THR A O 1
ATOM 547 N N . LYS A 1 75 ? -1.664 7.349 4.538 1.00 96.56 75 LYS A N 1
ATOM 548 C CA . LYS A 1 75 ? -0.780 7.179 3.388 1.00 96.56 75 LYS A CA 1
ATOM 549 C C . LYS A 1 75 ? -0.571 5.700 3.094 1.00 96.56 75 LYS A C 1
ATOM 551 O O . LYS A 1 75 ? -0.260 4.912 3.989 1.00 96.56 75 LYS A O 1
ATOM 556 N N . ILE A 1 76 ? -0.671 5.350 1.815 1.00 97.06 76 ILE A N 1
ATOM 557 C CA . ILE A 1 76 ? -0.142 4.096 1.279 1.00 97.06 76 ILE A CA 1
ATOM 558 C C . ILE A 1 76 ? 1.108 4.443 0.481 1.00 97.06 76 ILE A C 1
ATOM 560 O O . ILE A 1 76 ? 1.032 5.147 -0.530 1.00 97.06 76 ILE A O 1
ATOM 564 N N . TYR A 1 77 ? 2.259 3.959 0.934 1.00 95.50 77 TYR A N 1
ATOM 565 C CA . TYR A 1 77 ? 3.543 4.208 0.287 1.00 95.50 77 TYR A CA 1
ATOM 566 C C . TYR A 1 77 ? 4.291 2.908 0.007 1.00 95.50 77 TYR A C 1
ATOM 568 O O . TYR A 1 77 ? 4.115 1.908 0.702 1.00 95.50 77 TYR A O 1
ATOM 576 N N . GLY A 1 78 ? 5.104 2.929 -1.044 1.00 94.31 78 GLY A N 1
ATOM 577 C CA . GLY A 1 78 ? 6.013 1.855 -1.412 1.00 94.31 78 GLY A CA 1
ATOM 578 C C . GLY A 1 78 ? 7.439 2.198 -1.020 1.00 94.31 78 GLY A C 1
ATOM 579 O O . GLY A 1 78 ? 7.877 3.334 -1.199 1.00 94.31 78 GLY A O 1
ATOM 580 N N . SER A 1 79 ? 8.166 1.205 -0.528 1.00 92.44 79 SER A N 1
ATOM 581 C CA . SER A 1 79 ? 9.586 1.291 -0.225 1.00 92.44 79 SER A CA 1
ATOM 582 C C . SER A 1 79 ? 10.382 0.252 -1.006 1.00 92.44 79 SER A C 1
ATOM 584 O O . SER A 1 79 ? 9.864 -0.789 -1.424 1.00 92.44 79 SER A O 1
ATOM 586 N N . ASN A 1 80 ? 11.657 0.566 -1.221 1.00 89.31 80 ASN A N 1
ATOM 587 C CA . ASN A 1 80 ? 12.597 -0.239 -1.992 1.00 89.31 80 ASN A CA 1
ATOM 588 C C . ASN A 1 80 ? 13.749 -0.728 -1.093 1.00 89.31 80 ASN A C 1
ATOM 590 O O . ASN A 1 80 ? 14.872 -0.223 -1.191 1.00 89.31 80 ASN A O 1
ATOM 594 N N . PRO A 1 81 ? 13.502 -1.700 -0.192 1.00 82.62 81 PRO A N 1
ATOM 595 C CA . PRO A 1 81 ? 14.515 -2.152 0.766 1.00 82.62 81 PRO A CA 1
ATOM 596 C C . PRO A 1 81 ? 15.726 -2.803 0.085 1.00 82.62 81 PRO A C 1
ATOM 598 O O . PRO A 1 81 ? 16.835 -2.743 0.604 1.00 82.62 81 PRO A O 1
ATOM 601 N N . ASN A 1 82 ? 15.529 -3.373 -1.107 1.00 80.88 82 ASN A N 1
ATOM 602 C CA . ASN A 1 82 ? 16.576 -4.040 -1.880 1.00 80.88 82 ASN A CA 1
ATOM 603 C C . ASN A 1 82 ? 17.399 -3.074 -2.751 1.00 80.88 82 ASN A C 1
ATOM 605 O O . ASN A 1 82 ? 18.227 -3.535 -3.533 1.00 80.88 82 ASN A O 1
ATOM 609 N N . ARG A 1 83 ? 17.157 -1.754 -2.657 1.00 83.06 83 ARG A N 1
ATOM 610 C CA . ARG A 1 83 ? 17.853 -0.699 -3.421 1.00 83.06 83 ARG A CA 1
ATOM 611 C C . ARG A 1 83 ? 17.926 -0.980 -4.930 1.00 83.06 83 ARG A C 1
ATOM 613 O O . ARG A 1 83 ? 18.897 -0.618 -5.592 1.00 83.06 83 ARG A O 1
ATOM 620 N N . LYS A 1 84 ? 16.898 -1.624 -5.494 1.00 83.25 84 LYS A N 1
ATOM 621 C CA . LYS A 1 84 ? 16.827 -1.876 -6.939 1.00 83.25 84 LYS A CA 1
ATOM 622 C C . LYS A 1 84 ? 16.664 -0.555 -7.699 1.00 83.25 84 LYS A C 1
ATOM 624 O O . LYS A 1 84 ? 16.038 0.363 -7.174 1.00 83.25 84 LYS A O 1
ATOM 629 N N . PRO A 1 85 ? 17.172 -0.424 -8.930 1.00 85.12 85 PRO A N 1
ATOM 630 C CA . PRO A 1 85 ? 16.905 0.764 -9.730 1.00 85.12 85 PRO A CA 1
ATOM 631 C C . PRO A 1 85 ? 15.416 0.808 -10.108 1.00 85.12 85 PRO A C 1
ATOM 633 O O . PRO A 1 85 ? 14.944 -0.048 -10.850 1.00 85.12 85 PRO A O 1
ATOM 636 N N . ASN A 1 86 ? 14.687 1.800 -9.584 1.00 85.19 86 ASN A N 1
ATOM 637 C CA . ASN A 1 86 ? 13.284 2.099 -9.908 1.00 85.19 86 ASN A CA 1
ATOM 638 C C . ASN A 1 86 ? 12.350 0.867 -9.920 1.00 85.19 86 ASN A C 1
ATOM 640 O O . ASN A 1 86 ? 11.743 0.587 -10.960 1.00 85.19 86 ASN A O 1
ATOM 644 N N . PRO A 1 87 ? 12.206 0.104 -8.814 1.00 90.62 87 PRO A N 1
ATOM 645 C CA . PRO A 1 87 ? 11.293 -1.029 -8.809 1.00 90.62 87 PRO A CA 1
ATOM 646 C C . PRO A 1 87 ? 9.873 -0.540 -9.089 1.00 90.62 87 PRO A C 1
ATOM 648 O O . PRO A 1 87 ? 9.404 0.452 -8.523 1.00 90.62 87 PRO A O 1
ATOM 651 N N . THR A 1 88 ? 9.194 -1.248 -9.983 1.00 91.81 88 THR A N 1
ATOM 652 C CA . THR A 1 88 ? 7.849 -0.907 -10.438 1.00 91.81 88 THR A CA 1
ATOM 653 C C . THR A 1 88 ? 6.943 -2.118 -10.336 1.00 91.81 88 THR A C 1
ATOM 655 O O . THR A 1 88 ? 7.378 -3.241 -10.569 1.00 91.81 88 THR A O 1
ATOM 658 N N . SER A 1 89 ? 5.690 -1.904 -9.963 1.00 93.25 89 SER A N 1
ATOM 659 C CA . SER A 1 89 ? 4.638 -2.919 -9.971 1.00 93.25 89 SER A CA 1
ATOM 660 C C . SER A 1 89 ? 3.365 -2.273 -10.500 1.00 93.25 89 SER A C 1
ATOM 662 O O . SER A 1 89 ? 3.231 -1.049 -10.451 1.00 93.25 89 SER A O 1
ATOM 664 N N . HIS A 1 90 ? 2.400 -3.060 -10.972 1.00 95.62 90 HIS A N 1
ATOM 665 C CA . HIS A 1 90 ? 1.094 -2.494 -11.300 1.00 95.62 90 HIS A CA 1
ATOM 666 C C . HIS A 1 90 ? 0.422 -1.949 -10.041 1.00 95.62 90 HIS A C 1
ATOM 668 O O . HIS A 1 90 ? 0.505 -2.557 -8.968 1.00 95.62 90 HIS A O 1
ATOM 674 N N . CYS A 1 91 ? -0.280 -0.826 -10.160 1.00 96.31 91 CYS A N 1
ATOM 675 C CA . CYS A 1 91 ? -1.014 -0.258 -9.036 1.00 96.31 91 CYS A CA 1
ATOM 676 C C . CYS A 1 91 ? -2.105 -1.210 -8.510 1.00 96.31 91 CYS A C 1
ATOM 678 O O . CYS A 1 91 ? -2.362 -1.215 -7.309 1.00 96.31 91 CYS A O 1
ATOM 680 N N . SER A 1 92 ? -2.656 -2.100 -9.344 1.00 96.44 92 SER A N 1
ATOM 681 C CA . SER A 1 92 ? -3.521 -3.203 -8.897 1.00 96.44 92 SER A CA 1
ATOM 682 C C . SER A 1 92 ? -2.820 -4.197 -7.963 1.00 96.44 92 SER A C 1
ATOM 684 O O . SER A 1 92 ? -3.423 -4.660 -6.996 1.00 96.44 92 SER A O 1
ATOM 686 N N . ASP A 1 93 ? -1.544 -4.505 -8.206 1.00 95.62 93 ASP A N 1
ATOM 687 C CA . ASP A 1 93 ? -0.748 -5.405 -7.362 1.00 95.62 93 ASP A CA 1
ATOM 688 C C . ASP A 1 93 ? -0.332 -4.732 -6.051 1.00 95.62 93 ASP A C 1
ATOM 690 O O . ASP A 1 93 ? -0.270 -5.385 -5.002 1.00 95.62 93 ASP A O 1
ATOM 694 N N . VAL A 1 94 ? -0.079 -3.419 -6.107 1.00 95.56 94 VAL A N 1
ATOM 695 C CA . VAL A 1 94 ? 0.106 -2.578 -4.917 1.00 95.56 94 VAL A CA 1
ATOM 696 C C . VAL A 1 94 ? -1.174 -2.577 -4.086 1.00 95.56 94 VAL A C 1
ATOM 698 O O . VAL A 1 94 ? -1.137 -2.829 -2.883 1.00 95.56 94 VAL A O 1
ATOM 701 N N . ALA A 1 95 ? -2.324 -2.376 -4.725 1.00 97.19 95 ALA A N 1
ATOM 702 C CA . ALA A 1 95 ? -3.610 -2.391 -4.050 1.00 97.19 95 ALA A CA 1
ATOM 703 C C . ALA A 1 95 ? -3.921 -3.754 -3.419 1.00 97.19 95 ALA A C 1
ATOM 705 O O . ALA A 1 95 ? -4.376 -3.810 -2.282 1.00 97.19 95 ALA A O 1
ATOM 706 N N . ALA A 1 96 ? -3.617 -4.858 -4.107 1.00 95.94 96 ALA A N 1
ATOM 707 C CA . ALA A 1 96 ? -3.781 -6.204 -3.562 1.00 95.94 96 ALA A CA 1
ATOM 708 C C . ALA A 1 96 ? -2.888 -6.449 -2.333 1.00 95.94 96 ALA A C 1
ATOM 710 O O . ALA A 1 96 ? -3.324 -7.062 -1.357 1.00 95.94 96 ALA A O 1
ATOM 711 N N . GLY A 1 97 ? -1.645 -5.958 -2.356 1.00 94.88 97 GLY A N 1
ATOM 712 C CA . GLY A 1 97 ? -0.742 -6.054 -1.210 1.00 94.88 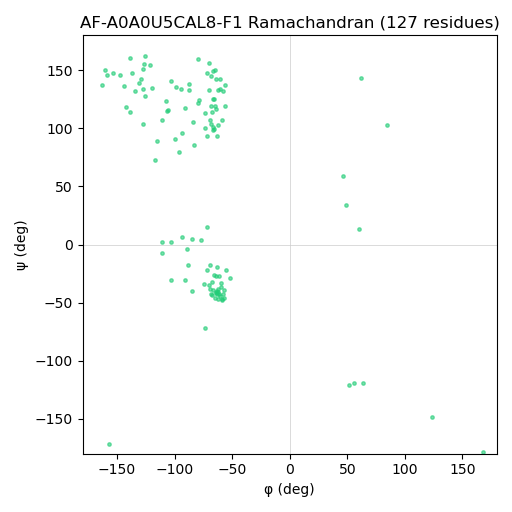97 GLY A CA 1
ATOM 713 C C . GLY A 1 97 ? -1.211 -5.221 -0.012 1.00 94.88 97 GLY A C 1
ATOM 714 O O . GLY A 1 97 ? -1.127 -5.705 1.118 1.00 94.88 97 GLY A O 1
ATOM 715 N N . ALA A 1 98 ? -1.755 -4.024 -0.259 1.00 96.44 98 ALA A N 1
ATOM 716 C CA . ALA A 1 98 ? -2.361 -3.167 0.759 1.00 96.44 98 ALA A CA 1
ATOM 717 C C . ALA A 1 98 ? -3.662 -3.753 1.330 1.00 96.44 98 ALA A C 1
ATOM 719 O O . ALA A 1 98 ? -3.841 -3.757 2.545 1.00 96.44 98 ALA A O 1
ATOM 720 N N . GLN A 1 99 ? -4.533 -4.313 0.486 1.00 97.81 99 GLN A N 1
ATOM 721 C CA . GLN A 1 99 ? -5.758 -4.980 0.931 1.00 97.81 99 GLN A CA 1
ATOM 722 C C . GLN A 1 99 ? -5.436 -6.121 1.900 1.00 97.81 99 GLN A C 1
ATOM 724 O O . GLN A 1 99 ? -6.042 -6.203 2.959 1.00 97.81 99 GLN A O 1
ATOM 729 N N . ALA A 1 100 ? -4.408 -6.927 1.617 1.00 96.00 100 ALA A N 1
ATOM 730 C CA . ALA A 1 100 ? -3.991 -7.986 2.533 1.00 96.00 100 ALA A CA 1
ATOM 731 C C . ALA A 1 100 ? -3.567 -7.452 3.920 1.00 96.00 100 ALA A C 1
ATOM 733 O O . ALA A 1 100 ? -3.817 -8.120 4.923 1.00 96.00 100 ALA A O 1
ATOM 734 N N . ILE A 1 101 ? -2.969 -6.251 3.996 1.00 96.44 101 ILE A N 1
ATOM 735 C CA . ILE A 1 101 ? -2.676 -5.574 5.275 1.00 96.44 101 ILE A CA 1
ATOM 736 C C . ILE A 1 101 ? -3.981 -5.218 5.990 1.00 96.44 101 ILE A C 1
ATOM 738 O O . ILE A 1 101 ? -4.095 -5.478 7.183 1.00 96.44 101 ILE A O 1
ATOM 742 N N . ILE A 1 102 ? -4.968 -4.657 5.285 1.00 96.94 102 ILE A N 1
ATOM 743 C CA . ILE A 1 102 ? -6.291 -4.355 5.858 1.00 96.94 102 ILE A CA 1
ATOM 744 C C . ILE A 1 102 ? -6.955 -5.625 6.387 1.00 96.94 102 ILE A C 1
ATOM 746 O O . ILE A 1 102 ? -7.414 -5.638 7.525 1.00 96.94 102 ILE A O 1
ATOM 750 N N . ASP A 1 103 ? -6.941 -6.701 5.612 1.00 97.00 103 ASP A N 1
ATOM 751 C CA . ASP A 1 103 ? -7.621 -7.944 5.970 1.00 97.00 103 ASP A CA 1
ATOM 752 C C . ASP A 1 103 ? -6.976 -8.633 7.185 1.00 97.00 103 ASP A C 1
ATOM 754 O O . ASP A 1 103 ? -7.673 -9.257 7.981 1.00 97.00 103 ASP A O 1
ATOM 758 N N . SER A 1 104 ? -5.654 -8.499 7.352 1.00 96.19 104 SER A N 1
ATOM 759 C CA . SER A 1 104 ? -4.893 -9.237 8.375 1.00 96.19 104 SER A CA 1
ATOM 760 C C . SER A 1 104 ? -4.518 -8.407 9.608 1.00 96.19 104 SER A C 1
ATOM 762 O O . SER A 1 104 ? -4.382 -8.959 10.696 1.00 96.19 104 SER A O 1
ATOM 764 N N . CYS A 1 105 ? -4.318 -7.094 9.458 1.00 95.88 105 CYS A N 1
ATOM 765 C CA . CYS A 1 105 ? -3.785 -6.211 10.507 1.00 95.88 105 CYS A CA 1
ATOM 766 C C . CYS A 1 105 ? -4.805 -5.217 11.062 1.00 95.88 105 CYS A C 1
ATOM 768 O O . CYS A 1 105 ? -4.469 -4.383 11.908 1.00 95.88 105 CYS A O 1
ATOM 770 N N . ARG A 1 106 ? -6.051 -5.265 10.587 1.00 94.81 106 ARG A N 1
ATOM 771 C CA . ARG A 1 106 ? -7.124 -4.426 11.111 1.00 94.81 106 ARG A CA 1
ATOM 772 C C . ARG A 1 106 ? -7.394 -4.737 12.583 1.00 94.81 106 ARG A C 1
ATOM 774 O O . ARG A 1 106 ? -7.587 -5.881 12.976 1.00 94.81 106 ARG A O 1
ATOM 781 N N . GLN A 1 107 ? -7.498 -3.677 13.375 1.00 93.50 107 GLN A N 1
ATOM 782 C CA . GLN A 1 107 ? -7.940 -3.703 14.765 1.00 93.50 107 GLN A CA 1
ATOM 783 C C . GLN A 1 107 ? -9.076 -2.689 14.931 1.00 93.50 107 GLN A C 1
ATOM 785 O O . GLN A 1 107 ? -8.866 -1.471 14.940 1.00 93.50 107 GLN A O 1
ATOM 790 N N . GLY A 1 108 ? -10.311 -3.192 15.003 1.00 93.06 108 GLY A N 1
ATOM 791 C CA . GLY A 1 108 ? -11.511 -2.357 15.065 1.00 93.06 108 GLY A CA 1
ATOM 792 C C . GLY A 1 108 ? -11.701 -1.514 13.799 1.00 93.06 108 GLY A C 1
ATOM 793 O O . GLY A 1 108 ? -11.861 -2.052 12.703 1.00 93.06 108 GLY A O 1
ATOM 794 N N . SER A 1 109 ? -11.709 -0.189 13.942 1.00 94.88 109 SER A N 1
ATOM 795 C CA . SER A 1 109 ? -11.832 0.775 12.835 1.00 94.88 109 SER A CA 1
ATOM 796 C C . SER A 1 109 ? -10.485 1.261 12.295 1.00 94.88 109 SER A C 1
ATOM 798 O O . SER A 1 109 ? -10.458 2.152 11.447 1.00 94.88 109 SER A O 1
ATOM 800 N N . THR A 1 110 ? -9.372 0.693 12.767 1.00 96.12 110 THR A N 1
ATOM 801 C CA . THR A 1 110 ? -8.025 1.160 12.431 1.00 96.12 110 THR A CA 1
ATOM 802 C C . THR A 1 110 ? -7.142 0.036 11.886 1.00 96.12 110 THR A C 1
ATOM 804 O O . THR A 1 110 ? -7.387 -1.140 12.154 1.00 96.12 110 THR A O 1
ATOM 807 N N . VAL A 1 111 ? -6.126 0.379 11.100 1.00 96.75 111 VAL A N 1
ATOM 808 C CA . VAL A 1 111 ? -5.198 -0.567 10.468 1.00 96.75 111 VAL A CA 1
ATOM 809 C C . VAL A 1 111 ? -3.815 0.057 10.344 1.00 96.75 111 VAL A C 1
ATOM 811 O O . VAL A 1 111 ? -3.686 1.250 10.088 1.00 96.75 111 VAL A O 1
ATOM 814 N N . GLY A 1 112 ? -2.768 -0.748 10.479 1.00 95.81 112 GLY A N 1
ATOM 815 C CA . GLY A 1 112 ? -1.421 -0.374 10.076 1.00 95.81 112 GLY A CA 1
ATOM 816 C C . GLY A 1 112 ? -0.566 -1.612 9.859 1.00 95.81 112 GLY A C 1
ATOM 817 O O . GLY A 1 112 ? -0.709 -2.619 10.550 1.00 95.81 112 GLY A O 1
ATOM 818 N N . GLY A 1 113 ? 0.350 -1.545 8.906 1.00 95.50 113 GLY A N 1
ATOM 819 C CA . GLY A 1 113 ? 1.229 -2.671 8.615 1.00 95.50 113 GLY A CA 1
ATOM 820 C C . GLY A 1 113 ? 1.985 -2.493 7.319 1.00 95.50 113 GLY A C 1
ATOM 821 O O . GLY A 1 113 ? 1.842 -1.475 6.638 1.00 95.50 113 GLY A O 1
ATOM 822 N N . SER A 1 114 ? 2.769 -3.508 6.991 1.00 94.75 114 SER A N 1
ATOM 823 C CA . SER A 1 114 ? 3.602 -3.560 5.802 1.00 94.75 114 SER A CA 1
ATOM 824 C C . SER A 1 114 ? 3.523 -4.927 5.136 1.00 94.75 114 SER A C 1
ATOM 826 O O . SER A 1 114 ? 3.332 -5.948 5.797 1.00 94.75 114 SER A O 1
ATOM 828 N N . ASN A 1 115 ? 3.646 -4.959 3.812 1.00 93.81 115 ASN A N 1
ATOM 829 C CA . ASN A 1 115 ? 3.508 -6.175 3.023 1.00 93.81 115 ASN A CA 1
ATOM 830 C C . ASN A 1 115 ? 4.146 -6.025 1.639 1.00 93.81 115 ASN A C 1
ATOM 832 O O . ASN A 1 115 ? 4.117 -4.936 1.076 1.00 93.81 115 ASN A O 1
ATOM 836 N N . ALA A 1 116 ? 4.658 -7.098 1.033 1.00 91.88 116 ALA A N 1
ATOM 837 C CA . ALA A 1 116 ? 5.108 -7.018 -0.363 1.00 91.88 116 ALA A CA 1
ATOM 838 C C . ALA A 1 116 ? 3.932 -6.817 -1.337 1.00 91.88 116 ALA A C 1
ATOM 840 O O . ALA A 1 116 ? 2.862 -7.413 -1.152 1.00 91.88 116 ALA A O 1
ATOM 841 N N . ALA A 1 117 ? 4.160 -6.060 -2.413 1.00 91.38 117 ALA A N 1
ATOM 842 C CA . ALA A 1 117 ? 3.273 -6.035 -3.575 1.00 91.38 117 ALA A CA 1
ATOM 843 C C . ALA A 1 117 ? 3.173 -7.424 -4.223 1.00 91.38 117 ALA A C 1
ATOM 845 O O . ALA A 1 117 ? 4.160 -8.160 -4.287 1.00 91.38 117 ALA A O 1
ATOM 846 N N . ARG A 1 118 ? 1.975 -7.794 -4.700 1.00 84.12 118 ARG A N 1
ATOM 847 C CA . ARG A 1 118 ? 1.685 -9.168 -5.156 1.00 84.12 118 ARG A CA 1
ATOM 848 C C . ARG A 1 118 ? 2.353 -9.539 -6.489 1.00 84.12 118 ARG A C 1
ATOM 850 O O . ARG A 1 118 ? 2.539 -10.723 -6.734 1.00 84.12 118 ARG A O 1
ATOM 857 N N . GLY A 1 119 ? 2.718 -8.556 -7.312 1.00 73.25 119 GLY A N 1
ATOM 858 C CA . GLY A 1 119 ? 3.277 -8.772 -8.649 1.00 73.25 119 GLY A CA 1
ATOM 859 C C . GLY A 1 119 ? 4.719 -9.279 -8.619 1.00 73.25 119 GLY A C 1
ATOM 860 O O . GLY A 1 119 ? 4.983 -10.438 -8.916 1.00 73.25 119 GLY A O 1
ATOM 861 N N . ASN A 1 120 ? 5.667 -8.414 -8.251 1.00 70.75 120 ASN A N 1
ATOM 862 C CA . ASN A 1 120 ? 7.101 -8.738 -8.281 1.00 70.75 120 ASN A CA 1
ATOM 863 C C . ASN A 1 120 ? 7.760 -8.870 -6.900 1.00 70.75 120 ASN A C 1
ATOM 865 O O . ASN A 1 120 ? 8.934 -9.237 -6.819 1.00 70.75 120 ASN A O 1
ATOM 869 N N . GLY A 1 121 ? 7.037 -8.542 -5.824 1.00 73.31 121 GLY A N 1
ATOM 870 C CA . GLY A 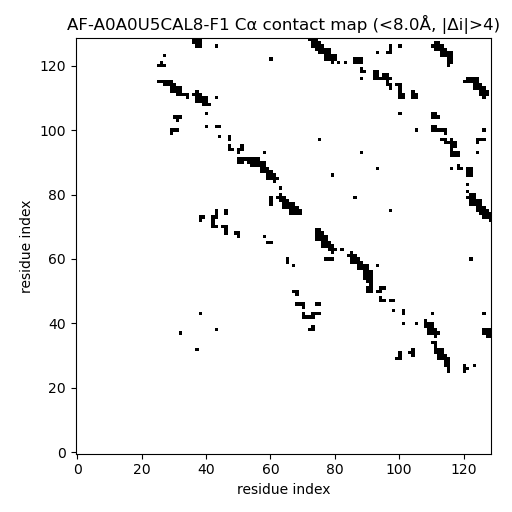1 121 ? 7.558 -8.562 -4.457 1.00 73.31 121 GLY A CA 1
ATOM 871 C C . GLY A 1 121 ? 8.749 -7.628 -4.210 1.00 73.31 121 GLY A C 1
ATOM 872 O O . GLY A 1 121 ? 9.417 -7.772 -3.192 1.00 73.31 121 GLY A O 1
ATOM 873 N N . ASP A 1 122 ? 9.045 -6.701 -5.125 1.00 82.94 122 ASP A N 1
ATOM 874 C CA . ASP A 1 122 ? 10.183 -5.775 -5.014 1.00 82.94 122 ASP A CA 1
ATOM 875 C C . ASP A 1 122 ? 9.851 -4.487 -4.275 1.00 82.94 122 ASP A C 1
ATOM 877 O O . ASP A 1 122 ? 10.749 -3.779 -3.822 1.00 82.94 122 ASP A O 1
ATOM 881 N N . ILE A 1 123 ? 8.559 -4.204 -4.151 1.00 90.62 123 ILE A N 1
ATOM 882 C CA . ILE A 1 123 ? 8.037 -3.043 -3.451 1.00 90.62 123 ILE A CA 1
ATOM 883 C C . ILE A 1 123 ? 7.413 -3.528 -2.151 1.00 90.62 123 ILE A C 1
ATOM 885 O O . ILE A 1 123 ? 6.503 -4.364 -2.164 1.00 90.62 123 ILE A O 1
ATOM 889 N N . VAL A 1 124 ? 7.883 -2.981 -1.032 1.00 93.25 124 VAL A N 1
ATOM 890 C CA . VAL A 1 124 ? 7.234 -3.159 0.268 1.00 93.25 124 VAL A CA 1
ATOM 891 C C . VAL A 1 124 ? 6.247 -2.025 0.466 1.00 93.25 124 VAL A C 1
ATOM 893 O O . VAL A 1 124 ? 6.600 -0.853 0.504 1.00 93.25 124 VAL A O 1
ATOM 896 N N . ILE A 1 125 ? 4.982 -2.383 0.566 1.00 95.06 125 ILE A N 1
ATOM 897 C CA . ILE A 1 125 ? 3.871 -1.470 0.774 1.00 95.06 125 ILE A CA 1
ATOM 898 C C . ILE A 1 125 ? 3.711 -1.268 2.267 1.00 95.06 125 ILE A C 1
ATOM 900 O O . ILE A 1 125 ? 3.772 -2.238 3.016 1.00 95.06 125 ILE A O 1
ATOM 904 N N . THR A 1 126 ? 3.469 -0.038 2.699 1.00 95.62 126 THR A N 1
ATOM 905 C CA . THR A 1 126 ? 3.151 0.276 4.092 1.00 95.62 126 THR A CA 1
ATOM 906 C C . THR A 1 126 ? 1.923 1.172 4.174 1.00 95.62 126 THR A C 1
ATOM 908 O O . THR A 1 126 ? 1.774 2.101 3.379 1.00 95.62 126 THR A O 1
ATOM 911 N N . ILE A 1 127 ? 1.058 0.883 5.149 1.00 96.38 127 ILE A N 1
ATOM 912 C CA . ILE A 1 127 ? -0.082 1.715 5.543 1.00 96.38 127 ILE A CA 1
ATOM 913 C C . ILE A 1 127 ? 0.268 2.383 6.876 1.00 96.38 127 ILE A C 1
ATOM 915 O O . ILE A 1 127 ? 0.461 1.691 7.884 1.00 96.38 127 ILE A O 1
ATOM 919 N N . ALA A 1 128 ? 0.378 3.712 6.869 1.00 93.38 128 ALA A N 1
ATOM 920 C CA . ALA A 1 128 ? 0.659 4.530 8.050 1.00 93.38 128 ALA A CA 1
ATOM 921 C C . ALA A 1 128 ? 0.168 5.980 7.851 1.00 93.38 128 ALA A C 1
ATOM 923 O O . ALA A 1 128 ? -0.523 6.271 6.874 1.00 93.38 128 ALA A O 1
ATOM 924 N N . ARG A 1 129 ? 0.512 6.874 8.788 1.00 87.00 129 ARG A N 1
ATOM 925 C CA . ARG A 1 129 ? 0.220 8.317 8.719 1.00 87.00 129 ARG A CA 1
ATOM 926 C C . ARG A 1 129 ? 1.194 9.104 7.841 1.00 87.00 129 ARG A C 1
ATOM 928 O O . ARG A 1 129 ? 2.361 8.684 7.700 1.00 87.00 129 ARG A O 1
#